Protein AF-A0A151T332-F1 (afdb_monomer_lite)

Foldseek 3Di:
DDDDPDDLVNVLVCCVVPPCVPPNDDPFDADPVRDGPPCCSNCVPPPDD

pLDDT: mean 71.1, std 13.58, range [38.88, 87.38]

Sequence (49 aa):
MSYAHVTRKVVVNFFKKNIICRYRIPNKIILDNGSNLNNKIMTENQKVI

InterPro domains:
  IPR036397 Ribonuclease H superfamily [G3DSA:3.30.420.10] (1-47)

Secondary structure (DSSP, 8-state):
-------HHHHHHHHIIIIIHHH---S----TTS----HHHHHTT----

Structure (mmCIF, N/CA/C/O backbone):
data_AF-A0A151T332-F1
#
_entry.id   AF-A0A151T332-F1
#
loop_
_atom_site.group_PDB
_atom_site.id
_atom_site.type_symbol
_atom_site.label_atom_id
_atom_site.label_alt_id
_atom_site.label_comp_id
_atom_site.label_asym_id
_atom_site.label_entity_id
_atom_site.label_seq_id
_atom_site.pdbx_PDB_ins_code
_atom_site.Cartn_x
_atom_site.Cartn_y
_atom_site.Cartn_z
_atom_site.occupancy
_atom_site.B_iso_or_equiv
_atom_site.auth_seq_id
_atom_site.auth_comp_id
_atom_site.auth_asym_id
_atom_site.auth_atom_id
_atom_site.pdbx_PDB_model_num
ATOM 1 N N . MET A 1 1 ? 18.189 -4.869 -21.875 1.00 49.84 1 MET A N 1
ATOM 2 C CA . MET A 1 1 ? 16.803 -5.124 -21.427 1.00 49.84 1 MET A CA 1
ATOM 3 C C . MET A 1 1 ? 16.777 -5.172 -19.906 1.00 49.84 1 MET A C 1
ATOM 5 O O . MET A 1 1 ? 17.227 -6.160 -19.342 1.00 49.84 1 MET A O 1
ATOM 9 N N . SER A 1 2 ? 16.342 -4.105 -19.230 1.00 66.00 2 SER A N 1
ATOM 10 C CA . SER A 1 2 ? 16.219 -4.098 -17.765 1.00 66.00 2 SER A CA 1
ATOM 11 C C . SER A 1 2 ? 14.816 -4.558 -17.368 1.00 66.00 2 SER A C 1
ATOM 13 O O . SER A 1 2 ? 13.863 -3.786 -17.462 1.00 66.00 2 SER A O 1
ATOM 15 N N . TYR A 1 3 ? 14.674 -5.811 -16.939 1.00 66.69 3 TYR A N 1
ATOM 16 C CA . TYR A 1 3 ? 13.429 -6.273 -16.333 1.00 66.69 3 TYR A CA 1
ATOM 17 C C . TYR A 1 3 ? 13.476 -5.943 -14.842 1.00 66.69 3 TYR A C 1
ATOM 19 O O . TYR A 1 3 ? 14.247 -6.539 -14.089 1.00 66.69 3 TYR A O 1
ATOM 27 N N . A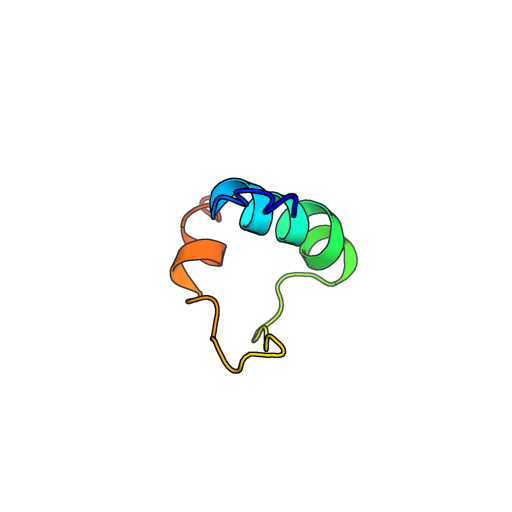LA A 1 4 ? 12.695 -4.952 -14.414 1.00 73.56 4 ALA A N 1
ATOM 28 C CA . ALA A 1 4 ? 12.571 -4.659 -12.996 1.00 73.56 4 ALA A CA 1
ATOM 29 C C . ALA A 1 4 ? 11.836 -5.825 -12.327 1.00 73.56 4 ALA A C 1
ATOM 31 O O . ALA A 1 4 ? 10.686 -6.118 -12.652 1.00 73.56 4 ALA A O 1
ATOM 32 N N . HIS A 1 5 ? 12.498 -6.500 -11.389 1.00 76.94 5 HIS A N 1
ATOM 33 C CA . HIS A 1 5 ? 11.877 -7.579 -10.632 1.00 76.94 5 HIS A CA 1
ATOM 34 C C . HIS A 1 5 ? 10.935 -6.988 -9.574 1.00 76.94 5 HIS A C 1
ATOM 36 O O . HIS A 1 5 ? 11.292 -6.793 -8.409 1.00 76.94 5 HIS A O 1
ATOM 42 N N . VAL A 1 6 ? 9.724 -6.637 -10.001 1.00 77.00 6 VAL A N 1
ATOM 43 C CA . VAL A 1 6 ? 8.704 -6.065 -9.123 1.00 77.00 6 VAL A CA 1
ATOM 44 C C . VAL A 1 6 ? 8.075 -7.184 -8.295 1.00 77.00 6 VAL A C 1
ATOM 46 O O . VAL A 1 6 ? 7.423 -8.087 -8.811 1.00 77.00 6 VAL A O 1
ATOM 49 N N . THR A 1 7 ? 8.259 -7.124 -6.978 1.00 83.56 7 THR A N 1
ATOM 50 C CA . THR A 1 7 ? 7.656 -8.086 -6.048 1.00 83.56 7 THR A CA 1
ATOM 51 C C . THR A 1 7 ? 6.229 -7.678 -5.679 1.00 83.56 7 THR A C 1
ATOM 53 O O . THR A 1 7 ? 5.889 -6.491 -5.672 1.00 83.56 7 THR A O 1
ATOM 56 N N . ARG A 1 8 ? 5.388 -8.644 -5.273 1.00 80.69 8 ARG A N 1
ATOM 57 C CA . ARG A 1 8 ? 4.010 -8.373 -4.805 1.00 80.69 8 ARG A CA 1
ATOM 58 C C . ARG A 1 8 ? 3.951 -7.287 -3.723 1.00 80.69 8 ARG A C 1
ATOM 60 O O . ARG A 1 8 ? 3.040 -6.468 -3.734 1.00 80.69 8 ARG A O 1
ATOM 67 N N . LYS A 1 9 ? 4.940 -7.232 -2.823 1.00 82.56 9 LYS A N 1
ATOM 68 C CA . LYS A 1 9 ? 5.008 -6.237 -1.739 1.00 82.56 9 LYS A CA 1
ATOM 69 C C . LYS A 1 9 ? 5.132 -4.805 -2.267 1.00 82.56 9 LYS A C 1
ATOM 71 O O . LYS A 1 9 ? 4.475 -3.907 -1.743 1.00 82.56 9 LYS A O 1
ATOM 76 N N . VAL A 1 10 ? 5.939 -4.597 -3.309 1.00 85.62 10 VAL A N 1
ATOM 77 C CA . VAL A 1 10 ? 6.114 -3.281 -3.946 1.00 85.62 10 VAL A CA 1
ATOM 78 C C . VAL A 1 10 ? 4.806 -2.832 -4.595 1.00 85.62 10 VAL A C 1
ATOM 80 O O . VAL A 1 10 ? 4.376 -1.700 -4.373 1.00 85.62 10 VAL A O 1
ATOM 83 N N . VAL A 1 11 ? 4.127 -3.744 -5.296 1.00 81.56 11 VAL A N 1
ATOM 84 C CA . VAL A 1 11 ? 2.819 -3.485 -5.919 1.00 81.56 11 VAL A CA 1
ATOM 85 C C . VAL A 1 11 ? 1.775 -3.094 -4.869 1.00 81.56 11 VAL A C 1
ATOM 87 O O . VAL A 1 11 ? 1.136 -2.051 -4.992 1.00 81.56 11 VAL A O 1
ATOM 90 N N . VAL A 1 12 ? 1.643 -3.862 -3.783 1.00 81.94 12 VAL A N 1
ATOM 91 C CA . VAL A 1 12 ? 0.685 -3.561 -2.699 1.00 81.94 12 VAL A CA 1
ATOM 92 C C . VAL A 1 12 ? 0.949 -2.192 -2.074 1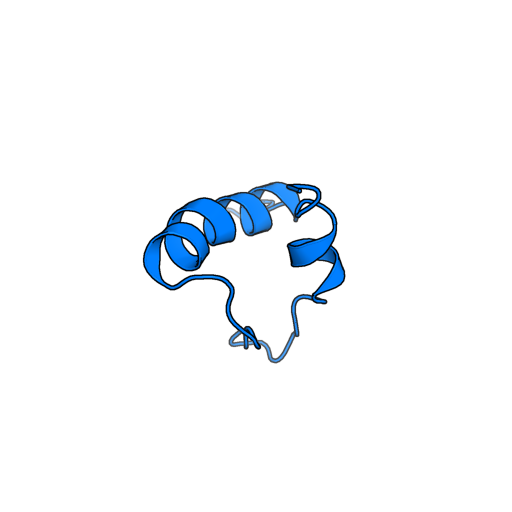.00 81.94 12 VAL A C 1
ATOM 94 O O . VAL A 1 12 ? 0.012 -1.428 -1.838 1.00 81.94 12 VAL A O 1
ATOM 97 N N . ASN A 1 13 ? 2.215 -1.859 -1.813 1.00 86.50 13 ASN A N 1
ATOM 98 C CA . ASN A 1 13 ? 2.565 -0.584 -1.190 1.00 86.50 13 ASN A CA 1
ATOM 99 C C . ASN A 1 13 ? 2.268 0.607 -2.114 1.00 86.50 13 ASN A C 1
ATOM 101 O O . ASN A 1 13 ? 1.814 1.655 -1.651 1.00 86.50 13 ASN A O 1
ATOM 105 N N . PHE A 1 14 ? 2.472 0.430 -3.422 1.00 85.31 14 PHE A N 1
ATOM 106 C CA . PHE A 1 14 ? 2.118 1.423 -4.431 1.00 85.31 14 PHE A CA 1
ATOM 107 C C . PHE A 1 14 ? 0.611 1.702 -4.446 1.00 85.31 14 PHE A C 1
ATOM 109 O O . PHE A 1 14 ? 0.208 2.865 -4.375 1.00 85.31 14 PHE A O 1
ATOM 116 N N . PHE A 1 15 ? -0.221 0.655 -4.458 1.00 83.12 15 PHE A N 1
ATOM 117 C CA . PHE A 1 15 ? -1.680 0.802 -4.426 1.00 83.12 15 PHE A CA 1
ATOM 118 C C . PHE A 1 15 ? -2.175 1.446 -3.131 1.00 83.12 15 PHE A C 1
ATOM 120 O O . PHE A 1 15 ? -3.040 2.319 -3.180 1.00 83.12 15 PHE A O 1
ATOM 127 N N . LYS A 1 16 ? -1.607 1.075 -1.976 1.00 82.88 16 LYS A N 1
ATOM 128 C CA . LYS A 1 16 ? -1.961 1.696 -0.691 1.00 82.88 16 LYS A CA 1
ATOM 129 C C . LYS A 1 16 ? -1.718 3.207 -0.706 1.00 82.88 16 LYS A C 1
ATOM 131 O O . LYS A 1 16 ? -2.640 3.965 -0.420 1.00 82.88 16 LYS A O 1
ATOM 136 N N . LYS A 1 17 ? -0.510 3.635 -1.088 1.00 87.38 17 LYS A N 1
ATOM 137 C CA . LYS A 1 17 ? -0.112 5.053 -1.065 1.00 87.38 17 LYS A CA 1
ATOM 138 C C . LYS A 1 17 ? -0.811 5.901 -2.125 1.00 87.38 17 LYS A C 1
ATOM 140 O O . LYS A 1 17 ? -1.209 7.025 -1.837 1.00 87.38 17 LYS A O 1
ATOM 145 N N . ASN A 1 18 ? -0.933 5.387 -3.348 1.00 86.19 18 ASN A N 1
ATOM 146 C CA . ASN A 1 18 ? -1.387 6.199 -4.478 1.00 86.19 18 ASN A CA 1
ATOM 147 C C . ASN A 1 18 ? -2.886 6.071 -4.750 1.00 86.19 18 ASN A C 1
ATOM 149 O O . ASN A 1 18 ? -3.500 7.051 -5.163 1.00 86.19 18 ASN A O 1
ATOM 153 N N . ILE A 1 19 ? -3.476 4.896 -4.509 1.00 85.94 19 ILE A N 1
ATOM 154 C CA . ILE A 1 19 ? -4.881 4.632 -4.837 1.00 85.94 19 ILE A CA 1
ATOM 155 C C . ILE A 1 19 ? -5.749 4.670 -3.578 1.00 85.94 19 ILE A C 1
ATOM 157 O O . ILE A 1 19 ? -6.616 5.531 -3.468 1.00 85.94 19 ILE A O 1
ATOM 161 N N . ILE A 1 20 ? -5.491 3.805 -2.593 1.00 84.56 20 ILE A N 1
ATOM 162 C CA . ILE A 1 20 ? -6.390 3.639 -1.435 1.00 84.56 20 ILE A CA 1
ATOM 163 C C . ILE A 1 20 ? -6.461 4.911 -0.582 1.00 84.56 20 ILE A C 1
ATOM 165 O O . ILE A 1 20 ? -7.555 5.331 -0.212 1.00 84.56 20 ILE A O 1
ATOM 169 N N . CYS A 1 21 ? -5.325 5.565 -0.308 1.00 83.12 21 CYS A N 1
ATOM 170 C CA . CYS A 1 21 ? -5.316 6.814 0.462 1.00 83.12 21 CYS A CA 1
ATOM 171 C C . CYS A 1 21 ? -6.102 7.959 -0.204 1.00 83.12 21 CYS A C 1
ATOM 173 O O . CYS A 1 21 ? -6.559 8.851 0.502 1.00 83.12 21 CYS A O 1
ATOM 175 N N . ARG A 1 22 ? -6.263 7.956 -1.536 1.00 85.56 22 ARG A N 1
ATOM 176 C CA . ARG A 1 22 ? -6.927 9.044 -2.280 1.00 85.56 22 ARG A CA 1
ATOM 177 C C . ARG A 1 22 ? -8.372 8.725 -2.650 1.00 85.56 22 ARG A C 1
ATOM 179 O O . ARG A 1 22 ? -9.232 9.591 -2.562 1.00 85.56 22 ARG A O 1
ATOM 186 N N . TYR A 1 23 ? -8.630 7.484 -3.049 1.00 83.50 23 TYR A N 1
ATOM 187 C CA . TYR A 1 23 ? -9.900 7.050 -3.636 1.00 83.50 23 TYR A CA 1
ATOM 188 C C . TYR A 1 23 ? -10.673 6.069 -2.749 1.00 83.50 23 TYR A C 1
ATOM 190 O O . TYR A 1 23 ? -11.726 5.581 -3.156 1.00 83.50 23 TYR A O 1
ATOM 198 N N . ARG A 1 24 ? -10.184 5.803 -1.528 1.00 81.81 24 ARG A N 1
ATOM 199 C CA . ARG A 1 24 ? -10.680 4.751 -0.622 1.00 81.81 24 ARG A CA 1
ATOM 200 C C . ARG A 1 24 ? -10.450 3.357 -1.223 1.00 81.81 24 ARG A C 1
ATOM 202 O O . ARG A 1 24 ? -9.754 3.197 -2.222 1.00 81.81 24 ARG A O 1
ATOM 209 N N . ILE A 1 25 ? -10.940 2.316 -0.553 1.00 81.62 25 ILE A N 1
ATOM 210 C CA . ILE A 1 25 ? -10.735 0.928 -0.983 1.00 81.62 25 ILE A CA 1
ATOM 211 C C . ILE A 1 25 ? -11.606 0.661 -2.224 1.00 81.62 25 ILE A C 1
ATOM 213 O O . ILE A 1 25 ? -12.830 0.733 -2.115 1.00 81.62 25 ILE A O 1
ATOM 217 N N . PRO A 1 26 ? -11.016 0.353 -3.394 1.00 75.81 26 PRO A N 1
ATOM 218 C CA . PRO A 1 26 ? -11.788 0.048 -4.590 1.00 75.81 26 PRO A CA 1
ATOM 219 C C . PRO A 1 26 ? -12.408 -1.351 -4.491 1.00 75.81 26 PRO A C 1
ATOM 221 O O . PRO A 1 26 ? -11.774 -2.289 -4.012 1.00 75.81 26 PRO A O 1
ATOM 224 N N . ASN A 1 27 ? -13.630 -1.508 -5.004 1.00 76.19 27 ASN A N 1
ATOM 225 C 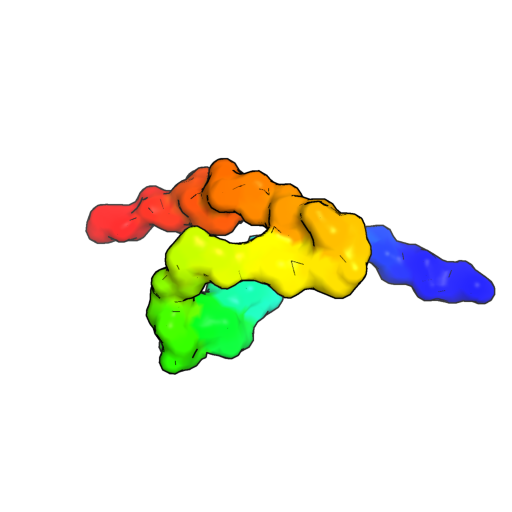CA . ASN A 1 27 ? -14.340 -2.793 -5.003 1.00 76.19 27 ASN A CA 1
ATOM 226 C C . ASN A 1 27 ? -13.749 -3.799 -6.018 1.00 76.19 27 ASN A C 1
ATOM 228 O O . ASN A 1 27 ? -13.899 -5.009 -5.874 1.00 76.19 27 ASN A O 1
ATOM 232 N N . LYS A 1 28 ? -13.068 -3.300 -7.062 1.00 75.19 28 LYS A N 1
ATOM 233 C CA . LYS A 1 28 ? -12.420 -4.107 -8.104 1.00 75.19 28 LYS A CA 1
ATOM 234 C C . LYS A 1 28 ? -11.247 -3.344 -8.722 1.00 75.19 28 LYS A C 1
ATOM 236 O O . LYS A 1 28 ? -11.370 -2.152 -8.989 1.00 75.19 28 LYS A O 1
ATOM 241 N N . ILE A 1 29 ? -10.137 -4.037 -8.981 1.00 74.50 29 ILE A N 1
ATOM 242 C CA . ILE A 1 29 ? -9.007 -3.522 -9.768 1.00 74.50 29 ILE A CA 1
ATOM 243 C C . ILE A 1 29 ? -8.859 -4.401 -11.008 1.00 74.50 29 ILE A C 1
ATOM 245 O O . ILE A 1 29 ? -8.714 -5.616 -10.895 1.00 74.50 29 ILE A O 1
ATOM 249 N N . ILE A 1 30 ? -8.919 -3.789 -12.189 1.00 73.75 30 ILE A N 1
ATOM 250 C CA . ILE A 1 30 ? -8.728 -4.461 -13.477 1.00 73.75 30 ILE A CA 1
ATOM 251 C C . ILE A 1 30 ? -7.370 -4.008 -14.009 1.00 73.75 30 ILE A C 1
ATOM 253 O O . ILE A 1 30 ? -7.155 -2.809 -14.172 1.00 73.75 30 ILE A O 1
ATOM 257 N N . LEU A 1 31 ? -6.452 -4.951 -14.225 1.00 75.69 31 LEU A N 1
ATOM 258 C CA . LEU A 1 31 ? -5.197 -4.683 -14.926 1.00 75.69 31 LEU A CA 1
ATOM 259 C C . LEU A 1 31 ? -5.372 -4.956 -16.421 1.00 75.69 31 LEU A C 1
ATOM 261 O O . LEU A 1 31 ? -6.200 -5.774 -16.823 1.00 75.69 31 LEU A O 1
ATOM 265 N N . ASP A 1 32 ? -4.563 -4.271 -17.218 1.00 68.75 32 ASP A N 1
ATOM 266 C CA . ASP A 1 32 ? -4.506 -4.357 -18.679 1.00 68.75 32 ASP A CA 1
ATOM 267 C C . ASP A 1 32 ? -4.331 -5.790 -19.208 1.00 68.75 32 ASP A C 1
ATOM 269 O O . ASP A 1 32 ? -4.944 -6.153 -20.206 1.00 68.75 32 ASP A O 1
ATOM 273 N N . ASN A 1 33 ? -3.589 -6.642 -18.500 1.00 71.00 33 ASN A N 1
ATOM 274 C CA . ASN A 1 33 ? -3.375 -8.038 -18.891 1.00 71.00 33 ASN A CA 1
ATOM 275 C C . ASN A 1 33 ? -4.496 -9.002 -18.434 1.00 71.00 33 ASN A C 1
ATOM 277 O O . ASN A 1 33 ? -4.258 -10.197 -18.249 1.00 71.00 33 ASN A O 1
ATOM 281 N N . GLY A 1 34 ? -5.692 -8.491 -18.108 1.00 58.41 34 GLY A N 1
ATOM 282 C CA . GLY A 1 34 ? -6.845 -9.286 -17.645 1.00 58.41 34 GLY A CA 1
ATOM 283 C C . GLY A 1 34 ? -6.625 -10.044 -16.326 1.00 58.41 34 GLY A C 1
ATOM 284 O O . GLY A 1 34 ? -7.518 -10.725 -15.823 1.00 58.41 34 GLY A O 1
ATOM 285 N N . SER A 1 35 ? -5.436 -9.914 -15.741 1.00 64.44 35 SER A N 1
ATOM 286 C CA . SER A 1 35 ? -5.015 -10.617 -14.542 1.00 64.44 35 SER A CA 1
ATOM 287 C C . SER A 1 35 ? -5.554 -9.875 -13.328 1.00 64.44 35 SER A C 1
ATOM 289 O O . SER A 1 35 ? -5.087 -8.794 -12.969 1.00 64.44 35 SER A O 1
ATOM 291 N N . ASN A 1 36 ? -6.569 -10.456 -12.696 1.00 61.16 36 ASN A N 1
ATOM 292 C CA . ASN A 1 36 ? -7.109 -9.948 -11.445 1.00 61.16 36 ASN A CA 1
ATOM 293 C C . ASN A 1 36 ? -6.053 -10.125 -10.343 1.00 61.16 36 ASN A C 1
ATOM 295 O O . ASN A 1 36 ? -5.659 -11.251 -10.020 1.00 61.16 36 ASN A O 1
ATOM 299 N N . LEU A 1 37 ? -5.589 -9.022 -9.753 1.00 66.69 37 LEU A N 1
ATOM 300 C CA . LEU A 1 37 ? -4.852 -9.090 -8.498 1.00 66.69 37 LEU A CA 1
ATOM 301 C C . LEU A 1 37 ? -5.834 -9.580 -7.439 1.00 66.69 37 LEU A C 1
ATOM 303 O O . LEU A 1 37 ? -6.633 -8.799 -6.932 1.00 66.69 37 LEU A O 1
ATOM 307 N N . ASN A 1 38 ? -5.773 -10.880 -7.131 1.00 62.53 38 ASN A N 1
ATOM 308 C CA . ASN A 1 38 ? -6.617 -11.483 -6.109 1.00 62.53 38 ASN A CA 1
ATOM 309 C C . ASN A 1 38 ? -6.644 -10.575 -4.875 1.00 62.53 38 ASN A C 1
ATOM 311 O O . ASN A 1 38 ? -5.612 -10.238 -4.294 1.00 62.53 38 ASN A O 1
ATOM 315 N N . ASN A 1 39 ? -7.851 -10.209 -4.479 1.00 58.94 39 ASN A N 1
ATOM 316 C CA . ASN A 1 39 ? -8.197 -9.396 -3.324 1.00 58.94 39 ASN A CA 1
ATOM 317 C C . ASN A 1 39 ? -7.484 -9.861 -2.046 1.00 58.94 39 ASN A C 1
ATOM 319 O O . ASN A 1 39 ? -7.112 -9.017 -1.245 1.00 58.94 39 ASN A O 1
ATOM 323 N N . LYS A 1 40 ? -7.126 -11.149 -1.906 1.00 61.19 40 LYS A N 1
ATOM 324 C CA . LYS A 1 40 ? -6.229 -11.621 -0.831 1.00 61.19 40 LYS A CA 1
ATOM 325 C C . LYS A 1 40 ? -4.953 -10.779 -0.697 1.00 61.19 40 LYS A C 1
ATOM 327 O O . LYS A 1 40 ? -4.616 -10.399 0.409 1.00 61.19 40 LYS A O 1
ATOM 332 N N . ILE A 1 41 ? -4.293 -10.397 -1.791 1.00 63.03 41 ILE A N 1
ATOM 333 C CA . ILE A 1 41 ? -3.038 -9.622 -1.759 1.00 63.03 41 ILE A CA 1
ATOM 334 C C . ILE A 1 41 ? -3.284 -8.185 -1.249 1.00 63.03 41 ILE A C 1
ATOM 336 O O . ILE A 1 41 ? -2.430 -7.579 -0.598 1.00 63.03 41 ILE A O 1
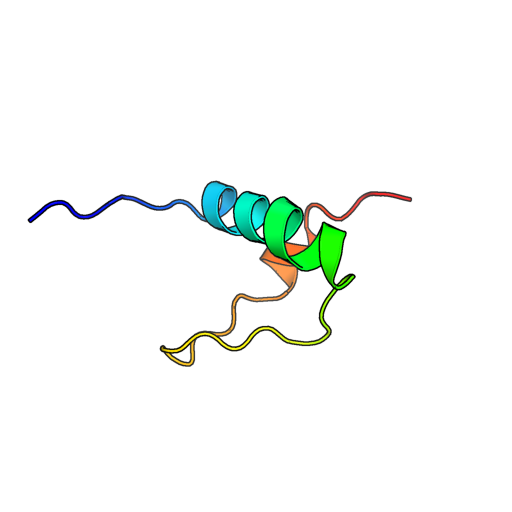ATOM 340 N N . MET A 1 42 ? -4.469 -7.639 -1.527 1.00 64.12 42 MET A N 1
ATOM 341 C CA . MET A 1 42 ? -4.879 -6.308 -1.078 1.00 64.12 42 MET A CA 1
ATOM 342 C C . MET A 1 42 ? -5.397 -6.307 0.368 1.00 64.12 42 MET A C 1
ATOM 344 O O . MET A 1 42 ? -5.151 -5.344 1.093 1.00 64.12 42 MET A O 1
ATOM 348 N N . THR A 1 43 ? -6.070 -7.381 0.790 1.00 57.41 43 THR A N 1
ATOM 349 C CA . THR A 1 43 ? -6.759 -7.512 2.085 1.00 57.41 43 THR A CA 1
ATOM 350 C C . THR A 1 43 ? -5.894 -8.168 3.172 1.00 57.41 43 THR A C 1
ATOM 352 O O . THR A 1 43 ? -6.070 -7.871 4.348 1.00 57.41 43 THR A O 1
ATOM 355 N N . GLU A 1 44 ? -4.901 -8.994 2.825 1.00 55.41 44 GLU A N 1
ATOM 356 C CA . GLU A 1 44 ? -4.020 -9.705 3.781 1.00 55.41 44 GLU A CA 1
ATOM 357 C C . GLU A 1 44 ? -3.200 -8.754 4.670 1.00 55.41 44 GLU A C 1
ATOM 359 O O . GLU A 1 44 ? -2.809 -9.109 5.777 1.00 55.41 44 GLU A O 1
ATOM 364 N N . ASN A 1 45 ? -3.026 -7.500 4.243 1.00 51.03 45 A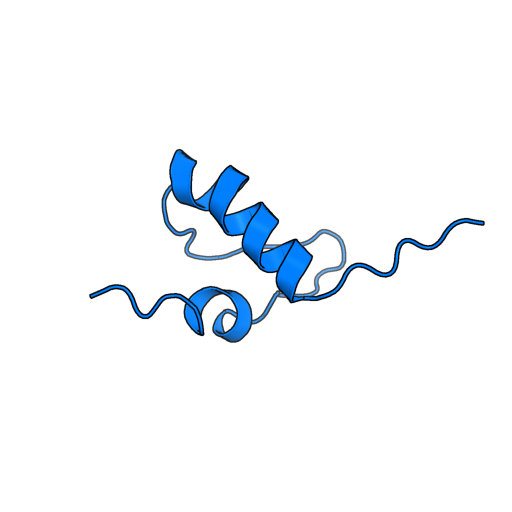SN A N 1
ATOM 365 C CA . ASN A 1 45 ? -2.401 -6.443 5.041 1.00 51.03 45 ASN A CA 1
ATOM 366 C C . ASN A 1 45 ? -3.389 -5.330 5.444 1.00 51.03 45 ASN A C 1
ATOM 368 O O . ASN A 1 45 ? -2.956 -4.196 5.668 1.00 51.03 45 ASN A O 1
ATOM 372 N N . GLN A 1 46 ? -4.695 -5.619 5.466 1.00 47.28 46 GLN A N 1
ATOM 373 C CA . GLN A 1 46 ? -5.760 -4.755 5.996 1.00 47.28 46 GLN A CA 1
ATOM 374 C C . GLN A 1 46 ? -6.259 -5.235 7.370 1.00 47.28 46 GLN A C 1
ATOM 376 O O . GLN A 1 46 ? -7.402 -4.986 7.737 1.00 47.28 46 GLN A O 1
ATOM 381 N N . LYS A 1 47 ? -5.400 -5.869 8.183 1.00 39.91 47 LYS A N 1
ATOM 382 C CA . LYS A 1 47 ?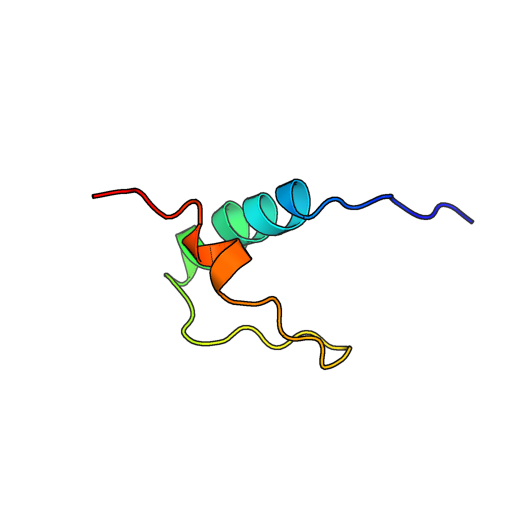 -5.602 -5.875 9.641 1.00 39.91 47 LYS A CA 1
ATOM 383 C C . LYS A 1 47 ? -5.338 -4.464 10.178 1.00 39.91 47 LYS A C 1
ATOM 385 O O . LYS A 1 47 ? -4.281 -4.192 10.734 1.00 39.91 47 LYS A O 1
ATOM 390 N N . VAL A 1 48 ? -6.275 -3.562 9.930 1.00 38.88 48 VAL A N 1
ATOM 391 C CA . VAL A 1 48 ? -6.450 -2.330 10.694 1.00 38.88 48 VAL A CA 1
ATOM 392 C C . VAL A 1 48 ? -7.921 -2.339 11.077 1.00 38.88 48 VAL A C 1
ATOM 394 O O . VAL A 1 48 ? -8.785 -1.996 10.272 1.00 38.88 48 VAL A O 1
ATOM 397 N N . ILE A 1 49 ? -8.159 -2.903 12.262 1.00 39.19 49 ILE A N 1
ATOM 398 C CA . ILE A 1 49 ? -9.254 -2.490 13.139 1.00 39.19 49 ILE A CA 1
ATOM 399 C C . ILE A 1 49 ? -8.886 -1.087 13.623 1.00 39.19 49 ILE A C 1
ATOM 401 O O . ILE A 1 49 ? -7.677 -0.896 13.901 1.00 39.19 49 ILE A O 1
#

Radius of gyration: 12.02 Å; chains: 1; bounding box: 31×21×35 Å

Organism: Cajanus cajan (NCBI:txid3821)